Protein AF-A0A7X5SC69-F1 (afdb_monomer_lite)

Structure (mmCIF, N/CA/C/O backbone):
data_AF-A0A7X5SC69-F1
#
_entry.id   AF-A0A7X5SC69-F1
#
loop_
_atom_site.group_PDB
_atom_site.id
_atom_site.type_symbol
_atom_site.label_atom_id
_atom_site.label_alt_id
_atom_site.label_comp_id
_atom_site.label_asym_id
_atom_site.label_entity_id
_atom_site.label_seq_id
_atom_site.pdbx_PDB_ins_code
_atom_site.Cartn_x
_atom_site.Cartn_y
_atom_site.Cartn_z
_atom_site.occupancy
_atom_site.B_iso_or_equiv
_atom_site.auth_seq_id
_atom_site.auth_comp_id
_atom_site.auth_asym_id
_atom_site.auth_atom_id
_atom_site.pdbx_PDB_model_num
ATOM 1 N N . VAL A 1 1 ? -16.311 9.241 2.493 1.00 92.12 1 VAL A N 1
ATOM 2 C CA . VAL A 1 1 ? -16.540 9.457 3.947 1.00 92.12 1 VAL A CA 1
ATOM 3 C C . VAL A 1 1 ? -17.321 8.303 4.554 1.00 92.12 1 VAL A C 1
ATOM 5 O O . VAL A 1 1 ? -16.792 7.683 5.465 1.00 92.12 1 VAL A O 1
ATOM 8 N N . THR A 1 2 ? -18.507 7.968 4.030 1.00 97.69 2 THR A N 1
ATOM 9 C CA . THR A 1 2 ? -19.321 6.830 4.502 1.00 97.69 2 THR A CA 1
ATOM 10 C C . THR A 1 2 ? -18.530 5.523 4.575 1.00 97.69 2 THR A C 1
ATOM 12 O O . THR A 1 2 ? -18.488 4.899 5.629 1.00 97.69 2 THR A O 1
ATOM 15 N N . ASP A 1 3 ? -17.814 5.165 3.508 1.00 97.44 3 ASP A N 1
ATOM 16 C CA . ASP A 1 3 ? -16.984 3.954 3.480 1.00 97.44 3 ASP A CA 1
ATOM 17 C C . ASP A 1 3 ? -15.893 3.956 4.556 1.00 97.44 3 ASP A C 1
ATOM 19 O O . ASP A 1 3 ? -15.705 2.957 5.240 1.00 97.44 3 ASP A O 1
ATOM 23 N N . GLY A 1 4 ? -15.230 5.091 4.790 1.00 97.88 4 GLY A N 1
ATOM 24 C CA . GLY A 1 4 ? -14.233 5.216 5.856 1.00 97.88 4 GLY A CA 1
ATOM 25 C C . GLY A 1 4 ? -14.831 5.040 7.253 1.00 97.88 4 GLY A C 1
ATOM 26 O O . GLY A 1 4 ? -14.255 4.349 8.088 1.00 97.88 4 GLY A O 1
ATOM 27 N N . GLN A 1 5 ? -16.020 5.596 7.503 1.00 98.19 5 GLN A N 1
ATOM 28 C CA . GLN A 1 5 ? -16.746 5.367 8.759 1.00 98.19 5 GLN A CA 1
ATOM 29 C C . GLN A 1 5 ? -17.138 3.893 8.920 1.00 98.19 5 GLN A C 1
ATOM 31 O O . GLN A 1 5 ? -17.008 3.335 10.011 1.00 98.19 5 GLN A O 1
ATOM 36 N N . ALA A 1 6 ? -17.561 3.242 7.834 1.00 98.44 6 ALA A N 1
ATOM 37 C CA . ALA A 1 6 ? -17.864 1.817 7.835 1.00 98.44 6 ALA A CA 1
ATOM 38 C C . ALA A 1 6 ? -16.612 0.968 8.112 1.00 98.44 6 ALA A C 1
ATOM 40 O O . ALA A 1 6 ? -16.684 0.028 8.902 1.00 98.44 6 ALA A O 1
ATOM 41 N N . MET A 1 7 ? -15.457 1.312 7.535 1.00 98.44 7 MET A N 1
ATOM 42 C CA . MET A 1 7 ? -14.195 0.603 7.780 1.00 98.44 7 MET A CA 1
ATOM 43 C C . MET A 1 7 ? -13.697 0.785 9.217 1.00 98.44 7 MET A C 1
ATOM 45 O O . MET A 1 7 ? -13.254 -0.186 9.829 1.00 98.44 7 MET A O 1
ATOM 49 N N . LEU A 1 8 ? -13.855 1.980 9.799 1.00 98.31 8 LEU A N 1
ATOM 50 C CA . LEU A 1 8 ? -13.575 2.228 11.219 1.00 98.31 8 LEU A CA 1
ATOM 51 C C . LEU A 1 8 ? -14.429 1.352 12.141 1.00 98.31 8 LEU A C 1
ATOM 53 O O . LEU A 1 8 ? -13.930 0.821 13.131 1.00 98.31 8 LEU A O 1
ATOM 57 N N . ALA A 1 9 ? -15.716 1.199 11.824 1.00 98.31 9 ALA A N 1
ATOM 58 C CA . ALA A 1 9 ? -16.606 0.337 12.592 1.00 98.31 9 ALA A CA 1
ATOM 59 C C . ALA A 1 9 ? -16.258 -1.150 12.408 1.00 98.31 9 ALA A C 1
ATOM 61 O O . ALA A 1 9 ? -16.167 -1.880 13.391 1.00 98.31 9 ALA A O 1
ATOM 62 N N . THR A 1 10 ? -16.020 -1.575 11.165 1.00 98.44 10 THR A N 1
ATOM 63 C CA . THR A 1 10 ? -15.760 -2.977 10.797 1.00 98.44 10 THR A CA 1
ATOM 64 C C . THR A 1 10 ? -14.454 -3.500 11.395 1.00 98.44 10 THR A C 1
ATOM 66 O O . THR A 1 10 ? -14.404 -4.629 11.872 1.00 98.44 10 THR A O 1
ATOM 69 N N . HIS A 1 11 ? -13.400 -2.679 11.409 1.00 98.31 11 HIS A N 1
ATOM 70 C CA . HIS A 1 11 ? -12.064 -3.078 11.860 1.00 98.31 11 HIS A CA 1
ATOM 71 C C . HIS A 1 11 ? -11.685 -2.521 13.237 1.00 98.31 11 HIS A C 1
ATOM 73 O O . HIS A 1 11 ? -10.500 -2.485 13.567 1.00 98.31 11 HIS A O 1
ATOM 79 N N . ARG A 1 12 ? -12.665 -2.100 14.050 1.00 98.25 12 ARG A N 1
ATOM 80 C CA . ARG A 1 12 ? -12.440 -1.417 15.335 1.00 98.25 12 ARG A CA 1
ATOM 81 C C . ARG A 1 12 ? -11.379 -2.098 16.204 1.00 98.25 12 ARG A C 1
ATOM 83 O O . ARG A 1 12 ? -10.400 -1.454 16.555 1.00 98.25 12 ARG A O 1
ATOM 90 N N . ASP A 1 13 ? -11.522 -3.391 16.482 1.00 98.31 13 ASP A N 1
ATOM 91 C CA . ASP A 1 13 ? -10.620 -4.110 17.397 1.00 98.31 13 ASP A CA 1
ATOM 92 C C . ASP A 1 13 ? -9.190 -4.235 16.852 1.00 98.31 13 ASP A C 1
ATOM 94 O O . ASP A 1 13 ? -8.211 -4.210 17.599 1.00 98.31 13 ASP A O 1
ATOM 98 N N . LEU A 1 14 ? -9.043 -4.375 15.531 1.00 98.38 14 LEU A N 1
ATOM 99 C CA . LEU A 1 14 ? -7.731 -4.366 14.887 1.00 98.38 14 LEU A CA 1
ATOM 100 C C . LEU A 1 14 ? -7.102 -2.977 14.988 1.00 98.38 14 LEU A C 1
ATOM 102 O O . LEU A 1 14 ? -5.942 -2.859 15.372 1.00 98.38 14 LEU A O 1
ATOM 106 N N . LEU A 1 15 ? -7.869 -1.938 14.670 1.00 98.44 15 LEU A N 1
ATOM 107 C CA . LEU A 1 15 ? -7.388 -0.563 14.671 1.00 98.44 15 LEU A CA 1
ATOM 108 C C . LEU A 1 15 ? -7.047 -0.072 16.081 1.00 98.44 15 LEU A C 1
ATOM 110 O O . LEU A 1 15 ? -6.050 0.624 16.234 1.00 98.44 15 LEU A O 1
ATOM 114 N N . THR A 1 16 ? -7.798 -0.472 17.110 1.00 98.12 16 THR A N 1
ATOM 115 C CA . THR A 1 16 ? -7.455 -0.194 18.513 1.00 98.12 16 THR A CA 1
ATOM 116 C C . THR A 1 16 ? -6.106 -0.810 18.873 1.00 98.12 16 THR A C 1
ATOM 118 O O . THR A 1 16 ? -5.227 -0.094 19.342 1.00 98.12 16 THR A O 1
ATOM 121 N N . ARG A 1 17 ? -5.885 -2.095 18.560 1.00 98.38 17 ARG A N 1
ATOM 122 C CA . ARG A 1 17 ? -4.588 -2.750 18.813 1.00 98.38 17 ARG A CA 1
ATOM 123 C C . ARG A 1 17 ? -3.440 -2.085 18.057 1.00 98.38 17 ARG A C 1
ATOM 125 O O . ARG A 1 17 ? -2.368 -1.892 18.619 1.00 98.38 17 ARG A O 1
ATOM 132 N N . LEU A 1 18 ? -3.651 -1.730 16.788 1.00 97.94 18 LEU A N 1
ATOM 133 C CA . LEU A 1 18 ? -2.642 -1.027 15.993 1.00 97.94 18 LEU A CA 1
ATOM 134 C C . LEU A 1 18 ? -2.341 0.355 16.571 1.00 97.94 18 LEU A C 1
ATOM 136 O O . LEU A 1 18 ? -1.178 0.746 16.627 1.00 97.94 18 LEU A O 1
ATOM 140 N N . SER A 1 19 ? -3.363 1.075 17.031 1.00 97.94 19 SER A N 1
ATOM 141 C CA . SER A 1 19 ? -3.196 2.383 17.657 1.00 97.94 19 SER A CA 1
ATOM 142 C C . SER A 1 19 ? -2.390 2.294 18.951 1.00 97.94 19 SER A C 1
ATOM 144 O O . SER A 1 19 ? -1.450 3.059 19.131 1.00 97.94 19 SER A O 1
ATOM 146 N N . GLU A 1 20 ? -2.661 1.301 19.799 1.00 98.06 20 GLU A N 1
ATOM 147 C CA . GLU A 1 20 ? -1.888 1.054 21.025 1.00 98.06 20 GLU A CA 1
ATOM 148 C C . GLU A 1 20 ? -0.423 0.692 20.735 1.00 98.06 20 GLU A C 1
ATOM 150 O O . GLU A 1 20 ? 0.477 1.122 21.452 1.00 98.06 20 GLU A O 1
ATOM 155 N N . GLN A 1 21 ? -0.169 -0.079 19.674 1.00 98.19 21 GLN A N 1
ATOM 156 C CA . GLN A 1 21 ? 1.180 -0.526 19.311 1.00 98.19 21 GLN A CA 1
ATOM 157 C C . GLN A 1 21 ? 2.012 0.553 18.614 1.00 98.19 21 GLN A C 1
ATOM 159 O O . GLN A 1 21 ? 3.227 0.602 18.788 1.00 98.19 21 GLN A O 1
ATOM 164 N N . THR A 1 22 ? 1.375 1.381 17.786 1.00 97.69 22 THR A N 1
ATOM 165 C CA . T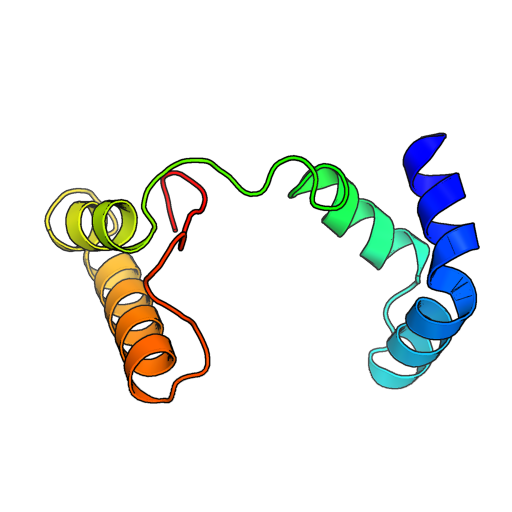HR A 1 22 ? 2.070 2.323 16.893 1.00 97.69 22 THR A CA 1
ATOM 166 C C . THR A 1 22 ? 1.931 3.782 17.317 1.00 97.69 22 THR A C 1
ATOM 168 O O . THR A 1 22 ? 2.690 4.624 16.844 1.00 97.69 22 THR A O 1
ATOM 171 N N . GLY A 1 23 ? 0.962 4.104 18.178 1.00 97.94 23 GLY A N 1
ATOM 172 C CA . GLY A 1 23 ? 0.592 5.475 18.537 1.00 97.94 23 GLY A CA 1
ATOM 173 C C . GLY A 1 23 ? -0.170 6.232 17.443 1.00 97.94 23 GLY A C 1
ATOM 174 O O . GLY A 1 23 ? -0.436 7.421 17.603 1.00 97.94 23 GLY A O 1
ATOM 175 N N . VAL A 1 24 ? -0.513 5.580 16.326 1.00 98.12 24 VAL A N 1
ATOM 176 C CA . VAL A 1 24 ? -1.230 6.214 15.211 1.00 98.12 24 VAL A CA 1
ATOM 177 C C . VAL A 1 24 ? -2.736 6.157 15.458 1.00 98.12 24 VAL A C 1
ATOM 179 O O . VAL A 1 24 ? -3.286 5.120 15.832 1.00 98.12 24 VAL A O 1
ATOM 182 N N . ASP A 1 25 ? -3.422 7.275 15.233 1.00 98.00 25 ASP A N 1
ATOM 183 C CA . ASP A 1 25 ? -4.876 7.353 15.351 1.00 98.00 25 ASP A CA 1
ATOM 184 C C . ASP A 1 25 ? -5.585 6.431 14.321 1.00 98.00 25 ASP A C 1
ATOM 186 O O . ASP A 1 25 ? -5.228 6.440 13.135 1.00 98.00 25 ASP A O 1
ATOM 190 N N . PRO A 1 26 ? -6.615 5.656 14.725 1.00 98.19 26 PRO A N 1
ATOM 191 C CA . PRO A 1 26 ? -7.370 4.774 13.834 1.00 98.19 26 PRO A CA 1
ATOM 192 C C . PRO A 1 26 ? -7.926 5.445 12.577 1.00 98.19 26 PRO A C 1
ATOM 194 O O . PRO A 1 26 ? -7.895 4.847 11.498 1.00 98.19 26 PRO A O 1
ATOM 197 N N . ALA A 1 27 ? -8.441 6.674 12.689 1.00 98.00 27 ALA A N 1
ATOM 198 C CA . ALA A 1 27 ? -9.002 7.384 11.544 1.00 98.00 27 ALA A CA 1
ATOM 199 C C . ALA A 1 27 ? -7.912 7.767 10.542 1.00 98.00 27 ALA A C 1
ATOM 201 O O . ALA A 1 27 ? -8.157 7.714 9.339 1.00 98.00 27 ALA A O 1
ATOM 202 N N . THR A 1 28 ? -6.698 8.053 11.013 1.00 98.25 28 THR A N 1
ATOM 203 C CA . THR A 1 28 ? -5.529 8.286 10.154 1.00 98.25 28 THR A CA 1
ATOM 204 C C . THR A 1 28 ? -5.151 7.034 9.361 1.00 98.25 28 THR A C 1
ATOM 206 O O . THR A 1 28 ? -4.975 7.115 8.145 1.00 98.25 28 THR A O 1
ATOM 209 N N . ILE A 1 29 ? -5.100 5.864 10.010 1.00 98.00 29 ILE A N 1
ATOM 210 C CA . ILE A 1 29 ? -4.821 4.583 9.331 1.00 98.00 29 ILE A CA 1
ATOM 211 C C . ILE A 1 29 ? -5.861 4.326 8.233 1.00 98.00 29 ILE A C 1
ATOM 213 O O . ILE A 1 29 ? -5.514 4.046 7.084 1.00 98.00 29 ILE A O 1
ATOM 217 N N . VAL A 1 30 ? -7.146 4.463 8.571 1.00 98.31 30 VAL A N 1
ATOM 218 C CA . VAL A 1 30 ? -8.246 4.242 7.622 1.00 98.31 30 VAL A CA 1
ATOM 219 C C . VAL A 1 30 ? -8.238 5.282 6.499 1.00 98.31 30 VAL A C 1
ATOM 221 O O . VAL A 1 30 ? -8.522 4.938 5.353 1.00 98.31 30 VAL A O 1
ATOM 224 N N . ALA A 1 31 ? -7.892 6.538 6.785 1.00 98.19 31 ALA A N 1
ATOM 225 C CA . ALA A 1 31 ? -7.808 7.582 5.770 1.00 98.19 31 ALA A CA 1
ATOM 226 C C . ALA A 1 31 ? -6.744 7.258 4.714 1.00 98.19 31 ALA A C 1
ATOM 228 O O . ALA A 1 31 ? -7.053 7.299 3.524 1.00 98.19 31 ALA A O 1
ATOM 229 N N . VAL A 1 32 ? -5.533 6.872 5.135 1.00 97.94 32 VAL A N 1
ATOM 230 C CA . VAL A 1 32 ? -4.460 6.468 4.211 1.00 97.94 32 VAL A CA 1
ATOM 231 C C . VAL A 1 32 ? -4.889 5.248 3.401 1.00 97.94 32 VAL A C 1
ATOM 233 O O . VAL A 1 32 ? -4.822 5.273 2.178 1.00 97.94 32 VAL A O 1
ATOM 236 N N . TRP A 1 33 ? -5.421 4.210 4.048 1.00 97.75 33 TRP A N 1
ATOM 237 C CA . TRP A 1 33 ? -5.863 2.999 3.349 1.00 97.75 33 TRP A CA 1
ATOM 238 C C . TRP A 1 33 ? -6.931 3.275 2.272 1.00 97.75 33 TRP A C 1
ATOM 240 O O . TRP A 1 33 ? -6.882 2.705 1.175 1.00 97.75 33 TRP A O 1
ATOM 250 N N . GLY A 1 34 ? -7.864 4.185 2.567 1.00 97.88 34 GLY A N 1
ATOM 251 C CA . GLY A 1 34 ? -8.884 4.638 1.625 1.00 97.88 34 GLY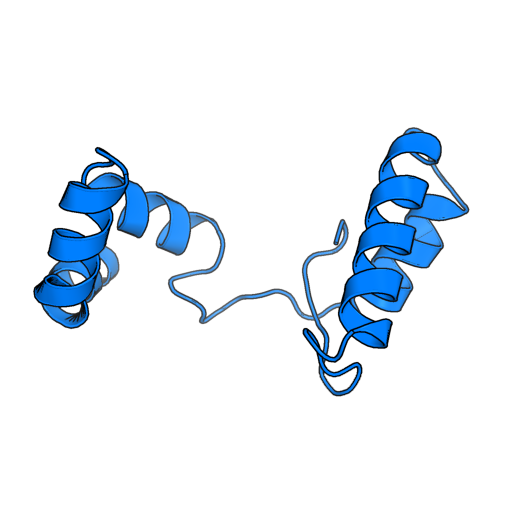 A CA 1
ATOM 252 C C . GLY A 1 34 ? -8.306 5.407 0.440 1.00 97.88 34 GLY A C 1
ATOM 253 O O . GLY A 1 34 ? -8.673 5.128 -0.697 1.00 97.88 34 GLY A O 1
ATOM 254 N N . VAL A 1 35 ? -7.384 6.340 0.690 1.00 97.50 35 VAL A N 1
ATOM 255 C CA . VAL A 1 35 ? -6.732 7.130 -0.369 1.00 97.50 35 VAL A CA 1
ATOM 256 C C . VAL A 1 35 ? -5.861 6.253 -1.269 1.00 97.50 35 VAL A C 1
ATOM 258 O O . VAL A 1 35 ? -5.906 6.408 -2.486 1.00 97.50 35 VAL A O 1
ATOM 261 N N . GLU A 1 36 ? -5.109 5.319 -0.690 1.00 96.25 36 GLU A N 1
ATOM 262 C CA . GLU A 1 36 ? -4.136 4.510 -1.430 1.00 96.25 36 GLU A CA 1
ATOM 263 C C . GLU A 1 36 ? -4.780 3.413 -2.280 1.00 96.25 36 GLU A C 1
ATOM 265 O O . GLU A 1 36 ? -4.272 3.077 -3.347 1.00 96.25 36 GLU A O 1
ATOM 270 N N . SER A 1 37 ? -5.882 2.819 -1.812 1.00 96.44 37 SER A N 1
ATOM 271 C CA . SER A 1 37 ? -6.393 1.588 -2.432 1.00 96.44 37 SER A CA 1
ATOM 272 C C . SER A 1 37 ? -7.907 1.437 -2.464 1.00 96.44 37 SER A C 1
ATOM 274 O O . SER A 1 37 ? -8.401 0.355 -2.789 1.00 96.44 37 SER A O 1
ATOM 276 N N . ASP A 1 38 ? -8.652 2.478 -2.085 1.00 96.94 38 ASP A N 1
ATOM 277 C CA . ASP A 1 38 ? -10.098 2.389 -1.862 1.00 96.94 38 ASP A CA 1
ATOM 278 C C . ASP A 1 38 ? -10.444 1.188 -0.962 1.00 96.94 38 ASP A C 1
ATOM 280 O O . ASP A 1 38 ? -11.240 0.312 -1.302 1.00 96.94 38 ASP A O 1
ATOM 284 N N . TYR A 1 39 ? -9.738 1.103 0.171 1.00 97.06 39 TYR A N 1
ATOM 285 C CA . TYR A 1 39 ? -9.886 0.028 1.154 1.00 97.06 39 TYR A CA 1
ATOM 286 C C . TYR A 1 39 ? -9.623 -1.376 0.574 1.00 97.06 39 TYR A C 1
ATOM 288 O O . TYR A 1 39 ? -10.287 -2.352 0.921 1.00 97.06 39 TYR A O 1
ATOM 296 N N . GLY A 1 40 ? -8.647 -1.481 -0.333 1.00 94.06 40 GLY A N 1
ATOM 297 C CA . GLY A 1 40 ? -8.242 -2.725 -0.992 1.00 94.06 40 GLY A CA 1
ATOM 298 C C . GLY A 1 40 ? -9.019 -3.074 -2.265 1.00 94.06 40 GLY A C 1
ATOM 299 O O . GLY A 1 40 ? -8.712 -4.084 -2.895 1.00 94.06 40 GLY A O 1
ATOM 300 N N . ARG A 1 41 ? -9.993 -2.258 -2.690 1.00 94.75 41 ARG A N 1
ATOM 301 C CA . ARG A 1 41 ? -10.738 -2.489 -3.944 1.00 94.75 41 ARG A CA 1
ATOM 302 C C . ARG A 1 41 ? -9.903 -2.195 -5.189 1.00 94.75 41 ARG A C 1
ATOM 304 O O . ARG A 1 41 ? -10.154 -2.770 -6.249 1.00 94.75 41 ARG A O 1
ATOM 311 N N . VAL A 1 42 ? -8.917 -1.307 -5.075 1.00 93.31 42 VAL A N 1
ATOM 312 C CA . VAL A 1 42 ? -8.039 -0.893 -6.172 1.00 93.31 42 VAL A CA 1
ATOM 313 C C . VAL A 1 42 ? -6.585 -0.946 -5.713 1.00 93.31 42 VAL A C 1
ATOM 315 O O . VAL A 1 42 ? -6.040 0.027 -5.219 1.00 93.31 42 VAL A O 1
ATOM 318 N N . THR A 1 43 ? -5.922 -2.078 -5.922 1.00 87.94 43 THR A N 1
ATOM 319 C CA . THR A 1 43 ? -4.500 -2.272 -5.572 1.00 87.94 43 THR A CA 1
ATOM 320 C C . THR A 1 43 ? -3.552 -2.067 -6.757 1.00 87.94 43 THR A C 1
ATOM 322 O O . THR A 1 43 ? -2.342 -2.221 -6.636 1.00 87.94 43 THR A O 1
ATOM 325 N N . GLY A 1 44 ? -4.097 -1.694 -7.917 1.00 91.56 44 GLY A N 1
ATOM 326 C CA . GLY A 1 44 ? -3.375 -1.628 -9.183 1.00 91.56 44 GLY A CA 1
ATOM 327 C 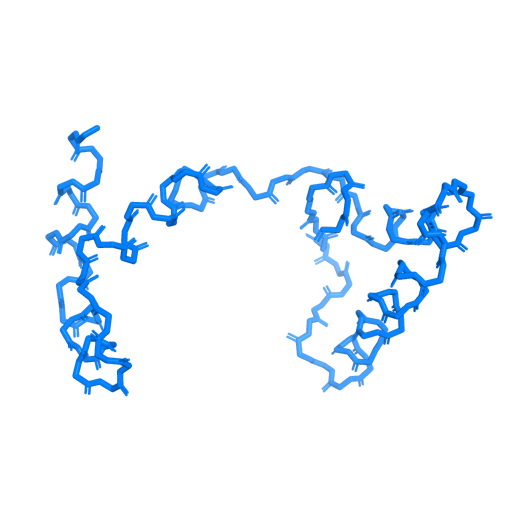C . GLY A 1 44 ? -3.506 -2.916 -10.001 1.00 91.56 44 GLY A C 1
ATOM 328 O O . GLY A 1 44 ? -3.931 -3.957 -9.515 1.00 91.56 44 GLY A O 1
ATOM 329 N N . LYS A 1 45 ? -3.230 -2.819 -11.305 1.00 93.75 45 LYS A N 1
ATOM 330 C CA . LYS A 1 45 ? -3.467 -3.904 -12.283 1.00 93.75 45 LYS A CA 1
ATOM 331 C C . LYS A 1 45 ? -2.215 -4.285 -13.070 1.00 93.75 45 LYS A C 1
ATOM 333 O O . LYS A 1 45 ? -2.287 -5.104 -13.982 1.00 93.75 45 LYS A O 1
ATOM 338 N N . ARG A 1 46 ? -1.083 -3.635 -12.793 1.00 95.50 46 ARG A N 1
ATOM 339 C CA . ARG A 1 46 ? 0.155 -3.841 -13.548 1.00 95.50 46 ARG A CA 1
ATOM 340 C C . ARG A 1 46 ? 0.974 -4.94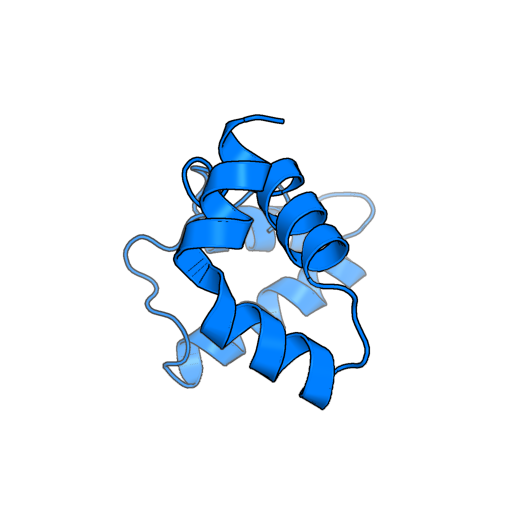6 -12.890 1.00 95.50 46 ARG A C 1
ATOM 342 O O . ARG A 1 46 ? 1.072 -4.931 -11.665 1.00 95.50 46 ARG A O 1
ATOM 349 N N . PRO A 1 47 ? 1.577 -5.868 -13.659 1.00 96.69 47 PRO A N 1
ATOM 350 C CA . PRO A 1 47 ? 2.485 -6.860 -13.096 1.00 96.69 47 PRO A CA 1
ATOM 351 C C . PRO A 1 47 ? 3.665 -6.165 -12.405 1.00 96.69 47 PRO A C 1
ATOM 353 O O . PRO A 1 47 ? 4.426 -5.443 -13.056 1.00 96.69 47 PRO A O 1
ATOM 356 N N . LEU A 1 48 ? 3.817 -6.378 -11.096 1.00 96.19 48 LEU A N 1
ATOM 357 C CA . LEU A 1 48 ? 4.749 -5.604 -10.268 1.00 96.19 48 LEU A CA 1
ATOM 358 C C . LEU A 1 48 ? 6.208 -5.799 -10.707 1.00 96.19 48 LEU A C 1
ATOM 360 O O . LEU A 1 48 ? 6.969 -4.837 -10.819 1.00 96.19 48 LEU A O 1
ATOM 364 N N . LEU A 1 49 ? 6.559 -7.042 -11.057 1.00 96.38 49 LEU A N 1
ATOM 365 C CA . LEU A 1 49 ? 7.865 -7.404 -11.615 1.00 96.38 49 LEU A CA 1
ATOM 366 C C . LEU A 1 49 ? 8.184 -6.616 -12.888 1.00 96.38 49 LEU A C 1
ATOM 368 O O . LEU A 1 49 ? 9.301 -6.131 -13.043 1.00 96.38 49 LEU A O 1
ATOM 372 N N . VAL A 1 50 ? 7.206 -6.453 -13.784 1.00 96.50 50 VAL A N 1
ATOM 373 C CA . VAL A 1 50 ? 7.398 -5.727 -15.047 1.00 96.50 50 VAL A CA 1
ATOM 374 C C . VAL A 1 50 ? 7.579 -4.237 -14.778 1.00 96.50 50 VAL A C 1
ATOM 376 O O . VAL A 1 50 ? 8.487 -3.622 -15.338 1.00 96.50 50 VAL A O 1
ATOM 379 N N . SER A 1 51 ? 6.754 -3.662 -13.901 1.00 97.00 51 SER A N 1
ATOM 380 C CA . SER A 1 51 ? 6.850 -2.257 -13.502 1.00 97.00 51 SER A CA 1
ATOM 381 C C . SER A 1 51 ? 8.226 -1.913 -12.924 1.00 97.00 51 SER A C 1
ATOM 383 O O . SER A 1 51 ? 8.900 -1.013 -13.431 1.00 97.00 51 SER A O 1
ATOM 385 N N . LEU A 1 52 ? 8.681 -2.664 -11.917 1.00 97.56 52 LEU A N 1
ATOM 386 C CA . LEU A 1 52 ? 9.958 -2.398 -11.254 1.00 97.56 52 LEU A CA 1
ATOM 387 C C . LEU A 1 52 ? 11.168 -2.733 -12.133 1.00 97.56 52 LEU A C 1
ATOM 389 O O . LEU A 1 52 ? 12.138 -1.974 -12.125 1.00 97.56 52 LEU A O 1
ATOM 393 N N . ALA A 1 53 ? 11.115 -3.797 -12.943 1.00 97.38 53 ALA A N 1
ATOM 394 C CA . ALA A 1 53 ? 12.182 -4.098 -13.901 1.00 97.38 53 ALA A CA 1
ATOM 395 C C . ALA A 1 53 ? 12.326 -2.978 -14.942 1.00 97.38 53 ALA A C 1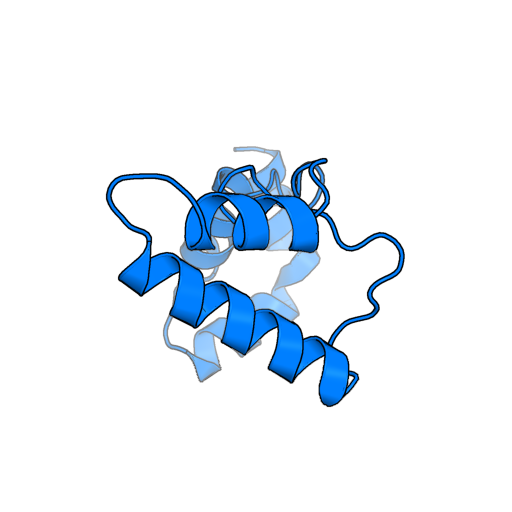
ATOM 397 O O . ALA A 1 53 ? 13.431 -2.497 -15.186 1.00 97.38 53 ALA A O 1
ATOM 398 N N . THR A 1 54 ? 11.206 -2.496 -15.494 1.00 97.62 54 THR A N 1
ATOM 399 C CA . THR A 1 54 ? 11.211 -1.398 -16.472 1.00 97.62 54 THR A CA 1
ATOM 400 C C . THR A 1 54 ? 11.850 -0.143 -15.881 1.00 97.62 54 THR A C 1
ATOM 402 O O . THR A 1 54 ? 12.767 0.420 -16.475 1.00 97.62 54 THR A O 1
ATOM 405 N N . LEU A 1 55 ? 11.428 0.266 -14.682 1.00 97.69 55 LEU A N 1
ATOM 406 C CA . LEU A 1 55 ? 11.936 1.476 -14.024 1.00 97.69 55 LEU A CA 1
ATOM 407 C C . LEU A 1 55 ? 13.374 1.335 -13.498 1.00 97.69 55 LEU A C 1
ATOM 409 O O . LEU A 1 55 ? 14.071 2.332 -13.313 1.00 97.69 55 LEU A O 1
ATOM 413 N N . SER A 1 56 ? 13.842 0.104 -13.285 1.00 97.81 56 SER A N 1
ATOM 414 C CA . SER A 1 56 ? 15.246 -0.190 -12.969 1.00 97.81 56 SER A CA 1
ATOM 415 C C . SER A 1 56 ? 16.168 -0.058 -14.185 1.00 97.81 56 SER A C 1
ATOM 417 O O . SER A 1 56 ? 17.362 0.245 -14.035 1.00 97.81 56 SER A O 1
ATOM 419 N N . CYS A 1 57 ? 15.623 -0.300 -15.380 1.00 96.81 57 CYS A N 1
ATOM 420 C CA . CYS A 1 57 ? 16.335 -0.258 -16.652 1.00 96.81 57 CYS A CA 1
ATOM 421 C C . CYS A 1 57 ? 16.265 1.106 -17.338 1.00 96.81 57 CYS A C 1
ATOM 423 O O . CYS A 1 57 ? 17.229 1.465 -18.001 1.00 96.81 57 CYS A O 1
ATOM 425 N N . GLU A 1 58 ? 15.197 1.887 -17.153 1.00 95.31 58 GLU A N 1
ATOM 426 C CA . GLU A 1 58 ? 14.952 3.133 -17.893 1.00 95.31 58 GLU A CA 1
ATOM 427 C C . GLU A 1 58 ? 14.363 4.243 -17.000 1.00 95.31 58 GLU A C 1
ATOM 429 O O . GLU A 1 58 ? 13.479 4.001 -16.176 1.00 95.31 58 GLU A O 1
ATOM 434 N N . GLY A 1 59 ? 14.831 5.486 -17.183 1.00 91.94 59 GLY A N 1
ATOM 435 C CA . GLY A 1 59 ? 14.282 6.685 -16.537 1.00 91.94 59 GLY A CA 1
ATOM 436 C C . GLY A 1 59 ? 15.180 7.367 -15.491 1.00 91.94 59 GLY A C 1
ATOM 437 O O . GLY A 1 59 ? 16.283 6.940 -15.171 1.00 91.94 59 GLY A O 1
ATOM 438 N N . ARG A 1 60 ? 14.696 8.481 -14.921 1.00 95.50 60 ARG A N 1
ATOM 439 C CA . ARG A 1 60 ? 15.499 9.380 -14.056 1.00 95.50 60 ARG A CA 1
ATOM 440 C C . ARG A 1 60 ? 15.825 8.822 -12.665 1.00 95.50 60 ARG A C 1
ATOM 442 O O . ARG A 1 60 ? 16.721 9.330 -12.002 1.00 95.50 60 ARG A O 1
ATOM 449 N N . ARG A 1 61 ? 15.071 7.824 -12.195 1.00 97.38 61 ARG A N 1
ATOM 450 C CA . ARG A 1 61 ? 15.169 7.256 -10.836 1.00 97.38 61 ARG A CA 1
ATOM 451 C C . ARG A 1 61 ? 15.673 5.807 -10.833 1.00 97.38 61 ARG A C 1
ATOM 453 O O . ARG A 1 61 ? 15.428 5.095 -9.865 1.00 97.38 61 ARG A O 1
ATOM 460 N N . GLN A 1 62 ? 16.392 5.371 -11.872 1.00 98.00 62 GLN A N 1
ATOM 461 C CA . GLN A 1 62 ? 16.915 3.998 -11.971 1.00 98.00 62 GLN A CA 1
ATOM 462 C C . GLN A 1 62 ? 17.630 3.508 -10.696 1.00 98.00 62 GLN A C 1
ATOM 464 O O . GLN A 1 62 ? 17.333 2.393 -10.272 1.00 98.00 62 GLN A O 1
ATOM 469 N N . PRO A 1 63 ? 18.520 4.283 -10.026 1.00 97.88 63 PRO A N 1
ATOM 470 C CA . PRO A 1 63 ? 19.188 3.789 -8.818 1.00 97.88 63 PRO A CA 1
ATOM 471 C C . PRO A 1 63 ? 18.217 3.466 -7.678 1.00 97.88 63 PRO A C 1
ATOM 473 O O . PRO A 1 63 ? 18.416 2.484 -6.973 1.00 97.88 63 PRO A O 1
ATOM 476 N N . PHE A 1 64 ? 17.148 4.256 -7.535 1.00 98.00 64 PHE A N 1
ATOM 477 C CA . PHE A 1 64 ? 16.093 4.011 -6.553 1.00 98.00 64 PHE A CA 1
ATOM 478 C C . PHE A 1 64 ? 15.325 2.728 -6.893 1.00 98.00 64 PHE A C 1
ATOM 480 O O . PHE A 1 64 ? 15.239 1.824 -6.069 1.00 98.00 64 PHE A O 1
ATOM 487 N N . PHE A 1 65 ? 14.844 2.601 -8.134 1.00 98.25 65 PHE A N 1
ATOM 488 C CA . PHE A 1 65 ? 14.030 1.448 -8.532 1.00 98.25 65 PHE A CA 1
ATOM 489 C C . PHE A 1 65 ? 14.805 0.133 -8.598 1.00 98.25 65 PHE A C 1
ATOM 491 O O . PHE A 1 65 ? 14.213 -0.913 -8.355 1.00 98.25 65 PHE A O 1
ATOM 498 N N . ARG A 1 66 ? 16.125 0.163 -8.823 1.00 98.25 66 ARG A N 1
ATOM 499 C CA . ARG A 1 66 ? 16.973 -1.031 -8.665 1.00 98.25 66 ARG A CA 1
ATOM 500 C C . ARG A 1 66 ? 16.935 -1.568 -7.235 1.00 98.25 66 ARG A C 1
ATOM 502 O O . ARG A 1 66 ? 16.917 -2.781 -7.056 1.00 98.25 66 ARG A O 1
ATOM 509 N N . GLY A 1 67 ? 16.899 -0.682 -6.237 1.00 98.19 67 GLY A N 1
ATOM 510 C CA . GLY A 1 67 ? 16.718 -1.062 -4.836 1.00 98.19 67 GLY A CA 1
ATOM 511 C C . GLY A 1 67 ? 15.367 -1.737 -4.602 1.00 98.19 67 GLY A C 1
ATOM 512 O O . GLY A 1 67 ? 15.328 -2.852 -4.088 1.00 98.19 67 GLY A O 1
ATOM 513 N N . GLU A 1 68 ? 14.283 -1.114 -5.068 1.00 98.31 68 GLU A N 1
ATOM 514 C CA . GLU A 1 68 ? 12.922 -1.664 -4.958 1.00 98.31 68 GLU A CA 1
ATOM 515 C C . GLU A 1 68 ? 12.774 -3.012 -5.678 1.00 98.31 68 GLU A C 1
ATOM 517 O O . GLU A 1 68 ? 12.185 -3.953 -5.150 1.00 98.31 68 GLU A O 1
ATOM 522 N N . PHE A 1 69 ? 13.363 -3.155 -6.868 1.00 98.06 69 PHE A N 1
ATOM 523 C CA . PHE A 1 69 ? 13.323 -4.405 -7.620 1.00 98.06 69 PHE A CA 1
ATOM 524 C C . PHE A 1 69 ? 14.062 -5.533 -6.892 1.00 98.06 69 PHE A C 1
ATOM 526 O O . PHE A 1 69 ? 13.538 -6.640 -6.786 1.00 98.06 69 PHE A O 1
ATOM 533 N N . LEU A 1 70 ? 15.243 -5.259 -6.328 1.00 98.25 70 LEU A N 1
ATOM 534 C CA . LEU A 1 70 ? 15.971 -6.240 -5.516 1.00 98.25 70 LEU A CA 1
ATOM 535 C C . LEU A 1 70 ? 15.229 -6.587 -4.218 1.00 98.25 70 LEU A C 1
ATOM 537 O O . LEU A 1 70 ? 15.231 -7.751 -3.808 1.00 98.25 70 LEU A O 1
ATOM 541 N N . ALA A 1 71 ? 14.570 -5.612 -3.585 1.00 98.19 71 ALA A N 1
ATOM 542 C CA . ALA A 1 71 ? 13.730 -5.851 -2.415 1.00 98.19 71 ALA A CA 1
ATOM 543 C C . ALA A 1 71 ? 12.552 -6.774 -2.759 1.00 98.19 71 ALA A C 1
ATOM 545 O O . ALA A 1 71 ? 12.317 -7.751 -2.043 1.00 98.19 71 ALA A O 1
ATOM 546 N N . LEU A 1 72 ? 11.883 -6.539 -3.893 1.00 97.81 72 LEU A N 1
ATOM 547 C CA . LEU A 1 72 ? 10.818 -7.411 -4.377 1.00 97.81 72 LEU A CA 1
ATOM 548 C C . LEU A 1 72 ? 11.322 -8.838 -4.639 1.00 97.81 72 LEU A C 1
ATOM 550 O O . LEU A 1 72 ? 10.718 -9.800 -4.168 1.00 97.81 72 LEU A O 1
ATOM 554 N N . LEU A 1 73 ? 12.441 -8.994 -5.350 1.00 97.81 73 LEU A N 1
ATOM 555 C CA . LEU A 1 73 ? 13.031 -10.314 -5.599 1.00 97.81 73 LEU A CA 1
ATOM 556 C C . LEU A 1 73 ? 13.395 -11.033 -4.293 1.00 97.81 73 LEU A C 1
ATOM 558 O O . LEU A 1 73 ? 13.193 -12.239 -4.181 1.00 97.81 73 LEU A O 1
ATOM 562 N N . SER A 1 74 ? 13.865 -10.294 -3.286 1.00 98.12 74 SER A N 1
ATOM 563 C CA . SER A 1 74 ? 14.165 -10.851 -1.963 1.00 98.12 74 SER A CA 1
ATOM 564 C C . SER A 1 74 ? 12.906 -11.351 -1.246 1.00 98.12 74 SER A C 1
ATOM 566 O O . SER A 1 74 ? 12.943 -12.418 -0.640 1.00 98.12 74 SER A O 1
ATOM 568 N N . LEU A 1 75 ? 11.790 -10.614 -1.323 1.00 97.62 75 LEU A N 1
ATOM 569 C CA . LEU A 1 75 ? 10.495 -11.042 -0.772 1.00 97.62 75 LEU A CA 1
ATOM 570 C C . LEU A 1 75 ? 9.978 -12.311 -1.468 1.00 97.62 75 LEU A C 1
ATOM 572 O O . LEU A 1 75 ? 9.535 -13.242 -0.799 1.00 97.62 75 LEU A O 1
ATOM 576 N N . LEU A 1 76 ? 10.098 -12.384 -2.798 1.00 97.06 76 LEU A N 1
ATOM 577 C CA . LEU A 1 76 ? 9.731 -13.576 -3.571 1.00 97.06 76 LEU A CA 1
ATOM 578 C C . LEU A 1 76 ? 10.605 -14.780 -3.202 1.00 97.06 76 LEU A C 1
ATOM 580 O O . LEU A 1 76 ? 10.096 -15.877 -2.996 1.00 97.06 76 LEU A O 1
ATOM 584 N N . GLN A 1 77 ? 11.918 -14.579 -3.066 1.00 97.38 77 GLN A N 1
ATOM 585 C CA . GLN A 1 77 ? 12.852 -15.641 -2.693 1.00 97.38 77 GLN A CA 1
ATOM 586 C C . GLN A 1 77 ? 12.587 -16.186 -1.281 1.00 97.38 77 GLN A C 1
ATOM 588 O O . GLN A 1 77 ? 12.735 -17.385 -1.054 1.00 97.38 77 GLN A O 1
ATOM 593 N N . ARG A 1 78 ? 12.205 -15.321 -0.331 1.00 97.50 78 ARG A N 1
ATOM 594 C CA . ARG A 1 78 ? 11.844 -15.716 1.042 1.00 97.50 78 ARG A CA 1
ATOM 595 C C . ARG A 1 78 ? 10.477 -16.397 1.141 1.00 97.50 78 ARG A C 1
ATOM 597 O O . ARG A 1 78 ? 10.195 -17.015 2.162 1.00 97.50 78 ARG A O 1
ATOM 604 N N . GLY A 1 79 ? 9.654 -16.309 0.095 1.00 95.94 79 GLY A N 1
ATOM 605 C CA . GLY A 1 79 ? 8.278 -16.806 0.099 1.00 95.94 79 GLY A CA 1
ATOM 606 C C . GLY A 1 79 ? 7.286 -15.866 0.788 1.00 95.94 79 GLY A C 1
ATOM 607 O O . GLY A 1 79 ? 6.159 -16.273 1.052 1.00 95.94 79 GLY A O 1
ATOM 608 N N . ASP A 1 80 ? 7.680 -14.615 1.053 1.00 96.06 80 ASP A N 1
ATOM 609 C CA . ASP A 1 80 ? 6.805 -13.591 1.640 1.00 96.06 80 ASP A CA 1
ATOM 610 C C . ASP A 1 80 ? 5.700 -13.170 0.649 1.00 96.06 80 ASP A C 1
ATOM 612 O O . ASP A 1 80 ? 4.625 -12.724 1.049 1.00 96.06 80 ASP A O 1
ATOM 616 N N . LEU A 1 81 ? 5.968 -13.314 -0.655 1.00 94.50 81 LEU A N 1
ATOM 617 C CA . LEU A 1 81 ? 5.049 -13.021 -1.752 1.00 94.50 81 LEU A CA 1
ATOM 618 C C . LEU A 1 81 ? 5.013 -14.180 -2.753 1.00 94.50 81 LEU A C 1
ATOM 620 O O . LEU A 1 81 ? 6.040 -14.794 -3.044 1.00 94.50 81 LEU A O 1
ATOM 624 N N . SER A 1 82 ? 3.838 -14.424 -3.335 1.00 93.38 82 SER A N 1
ATOM 625 C CA . SER A 1 82 ? 3.702 -15.283 -4.514 1.00 93.38 82 SER A CA 1
ATOM 626 C C . SER A 1 82 ? 3.894 -14.447 -5.783 1.00 93.38 82 SER A C 1
ATOM 628 O O . SER A 1 82 ? 3.344 -13.345 -5.854 1.00 93.38 82 SER A O 1
ATOM 630 N N . PRO A 1 83 ? 4.632 -14.932 -6.798 1.00 89.44 83 PRO A N 1
ATOM 631 C CA . PRO A 1 83 ? 4.705 -14.259 -8.094 1.00 89.44 83 PRO A CA 1
ATOM 632 C C . PRO A 1 83 ? 3.360 -14.284 -8.837 1.00 89.44 83 PRO A C 1
ATOM 634 O O . PRO A 1 83 ? 3.082 -13.390 -9.642 1.00 89.44 83 PRO A O 1
ATOM 637 N N . ASP A 1 84 ? 2.516 -15.280 -8.561 1.00 92.94 84 ASP A N 1
ATOM 638 C CA . ASP A 1 84 ? 1.230 -15.446 -9.227 1.00 92.94 84 ASP A CA 1
ATOM 639 C C . A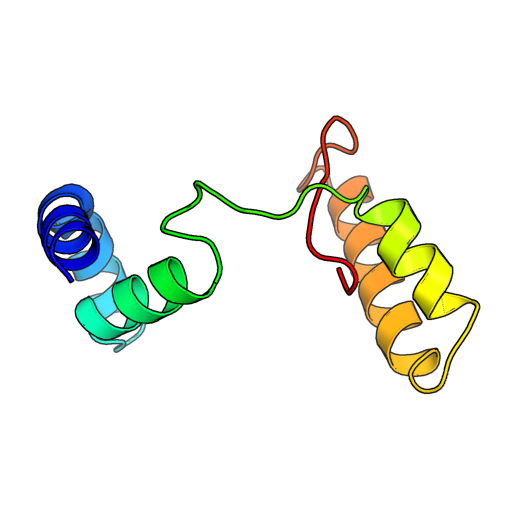SP A 1 84 ? 0.244 -14.371 -8.771 1.00 92.94 84 ASP A C 1
ATOM 641 O O . ASP A 1 84 ? -0.077 -14.245 -7.590 1.00 92.94 84 ASP A O 1
ATOM 645 N N . GLY A 1 85 ? -0.248 -13.586 -9.730 1.00 88.94 85 GLY A N 1
ATOM 646 C CA . GLY A 1 85 ? -1.190 -12.501 -9.456 1.00 88.94 85 GLY A CA 1
ATOM 647 C C . GLY A 1 85 ? -0.567 -11.287 -8.762 1.00 88.94 85 GLY A C 1
ATOM 648 O O . GLY A 1 85 ? -1.307 -10.423 -8.298 1.00 88.94 85 GLY A O 1
ATOM 649 N N . LEU A 1 86 ? 0.766 -11.184 -8.705 1.00 94.38 86 LEU A N 1
ATOM 650 C CA . LEU A 1 86 ? 1.434 -10.048 -8.079 1.00 94.38 86 LEU A CA 1
ATOM 651 C C . LEU A 1 86 ? 1.289 -8.774 -8.924 1.00 94.38 86 LEU A C 1
ATOM 653 O O . LEU A 1 86 ? 2.040 -8.524 -9.876 1.00 94.38 86 LEU A O 1
ATOM 657 N N . THR A 1 87 ? 0.324 -7.946 -8.542 1.00 95.75 87 THR A N 1
ATOM 658 C CA . THR A 1 87 ? 0.016 -6.677 -9.201 1.00 95.75 87 THR A CA 1
ATOM 659 C C . THR A 1 87 ? 0.216 -5.485 -8.280 1.00 95.75 87 THR A C 1
ATOM 661 O O . THR A 1 87 ? 0.063 -5.598 -7.068 1.00 95.75 87 THR A O 1
ATOM 664 N N . GLY A 1 88 ? 0.493 -4.327 -8.873 1.00 94.88 88 GLY A N 1
ATOM 665 C CA . GLY A 1 88 ? 0.530 -3.057 -8.159 1.00 94.88 88 GLY A CA 1
ATOM 666 C C . GLY A 1 88 ? 0.335 -1.854 -9.068 1.00 94.88 88 GLY A C 1
ATOM 667 O O . GLY A 1 88 ? -0.258 -1.940 -10.160 1.00 94.88 88 GLY A O 1
ATOM 668 N N . SER A 1 89 ? 0.834 -0.715 -8.598 1.00 95.62 89 SER A N 1
ATOM 669 C CA . SER A 1 89 ? 0.814 0.533 -9.344 1.00 95.62 89 SER A CA 1
ATOM 670 C C . SER A 1 89 ? 1.804 0.479 -10.514 1.00 95.62 89 SER A C 1
ATOM 672 O O . SER A 1 89 ? 2.524 -0.494 -10.742 1.00 95.62 89 SER A O 1
ATOM 674 N N . TRP A 1 90 ? 1.859 1.545 -11.313 1.00 94.56 90 TRP A N 1
ATOM 675 C CA . TRP A 1 90 ? 2.876 1.633 -12.361 1.00 94.56 90 TRP A CA 1
ATOM 676 C C . TRP A 1 90 ? 4.296 1.764 -11.798 1.00 94.56 90 TRP A C 1
ATOM 678 O O . TRP A 1 90 ? 5.229 1.382 -12.501 1.00 94.56 90 TRP A O 1
ATOM 688 N N . ALA A 1 91 ? 4.443 2.260 -10.569 1.00 94.00 91 ALA A N 1
ATOM 689 C CA . ALA A 1 91 ? 5.719 2.574 -9.937 1.00 94.00 91 ALA A CA 1
ATOM 690 C C . ALA A 1 91 ? 6.209 1.495 -8.957 1.00 94.00 91 ALA A C 1
ATOM 692 O O . ALA A 1 91 ? 7.150 1.753 -8.216 1.00 94.00 91 ALA A O 1
ATOM 693 N N . GLY A 1 92 ? 5.596 0.310 -8.960 1.00 89.31 92 GLY A N 1
ATOM 694 C CA . GLY A 1 92 ? 5.735 -0.650 -7.865 1.00 89.31 92 GLY A CA 1
ATOM 695 C C . GLY A 1 92 ? 4.595 -0.495 -6.879 1.00 89.31 92 GLY A C 1
ATOM 696 O O . GLY A 1 92 ? 4.865 -0.651 -5.679 1.00 89.31 92 GLY A O 1
#

InterPro domains:
  IPR023346 Lysozyme-like domain superfamily [SSF53955] (3-92)
  IPR031304 Transglycosylase SLT domain 2 [PF13406] (2-92)
  IPR043426 Membrane-bound lytic murein transglycosylase B-like [PTHR30163] (1-92)

Secondary structure (DSSP, 8-state):
-HHHHHHHHHTHHHHHHHHHHH---HHHHHHHHHHHHTTTT----EEHHHHHHHHHHSSTTHHHHHHHHHHHHHHHHHTSS-STT-EE-TT-

Organism: Xanthomonas perforans (NCBI:txid442694)

Sequence (92 aa):
VTDGQAMLATHRDLLTRLSEQTGVDPATIVAVWGVESDYGRVTGKRPLLVSLATLSCEGRRQPFFRGEFLALLSLLQRGDLSPDGLTGSWAG

Radius of gyration: 16.36 Å; chains: 1; bounding box: 38×26×39 Å

Foldseek 3Di:
DVLLVVCCVVCVVVLVVVCVVPVDHSSVVSVCCCVQAVVVVRFADAQPLVLLVDCCVDDDCNVVSVVVNVVVVVCVVVVVDDSPRRGHHSND

pLDDT: mean 96.6, std 2.34, range [87.94, 98.44]